Protein AF-A0A2G9TAX1-F1 (afdb_monomer_lite)

Secondary structure (DSSP, 8-state):
---B--TTSTTSS-TTEEEEEETTTTEEEEEE---TTTS-TTEEEPBPTTTSSBPB--TT-TTSS-TT-EEEEETTTTEEEEEEESS--SSGGGPPPPEETTTTEE----TTSS-PPPTT---

pLDDT: mean 72.89, std 10.46, range [46.44, 91.06]

Foldseek 3Di:
DFQFDDPVDPPSEPPQWDFDQDPVVRTTTTDGADCLLQHDPQKGFDQDPVPRHGQFADPPDPPSEDPQWDWDAGPVVRTTGTIHGNVSQSDPPSDDFDQDPVPSHGDDDDPPDPRDDPPPDDD

InterPro domains:
  IPR006150 Cysteine-rich repeat [SM00289] (1-32)
  IPR006150 Cysteine-rich repeat [SM00289] (37-84)
  IPR006150 Cysteine-rich repeat [SM00289] (89-123)
  IPR028150 Lustrin, cysteine-rich repeated [PF14625] (3-32)
  IPR028150 Lustrin, cysteine-rich repeated [PF14625] (38-84)
  IPR028150 Lustrin, cysteine-rich repeated [PF14625] (90-123)
  IPR053014 Cuticle-associated divergent protein [PTHR46339] (2-123)

Sequence (123 aa):
MPIHCNEALSNSCPNGYTCTFNALINSHVCCGASDQGVCPEQEKAFISTADMSPRECIVNVDASCPANYLCRFNMQRNKYYCCTSITGTVCPDDAEFYVDDQSQLPRACTMGTFVSCPQGYSC

Radius of gyration: 16.7 Å; chains: 1; bounding box: 37×37×49 Å

Structure (mmCIF, N/CA/C/O backbone):
data_AF-A0A2G9TAX1-F1
#
_entry.id   AF-A0A2G9TAX1-F1
#
loop_
_atom_site.group_PDB
_atom_site.id
_atom_site.type_symbol
_atom_site.label_atom_id
_atom_site.label_alt_id
_atom_site.label_comp_id
_atom_site.label_asym_id
_atom_site.label_entity_id
_atom_site.label_seq_id
_atom_site.pdbx_PDB_ins_code
_atom_site.Cartn_x
_atom_site.Cartn_y
_atom_site.Cartn_z
_atom_site.occupancy
_atom_site.B_iso_or_equiv
_atom_site.auth_seq_id
_atom_site.auth_comp_id
_atom_site.auth_asym_id
_atom_site.auth_atom_id
_atom_site.pdbx_PDB_model_num
ATOM 1 N N . MET A 1 1 ? 1.485 6.614 -20.812 1.00 46.44 1 MET A N 1
ATOM 2 C CA . MET A 1 1 ? 2.560 5.791 -21.416 1.00 46.44 1 MET A CA 1
ATOM 3 C C . MET A 1 1 ? 3.242 5.025 -20.289 1.00 46.44 1 MET A C 1
ATOM 5 O O . MET A 1 1 ? 3.490 5.661 -19.270 1.00 46.44 1 MET A O 1
ATOM 9 N N . PRO A 1 2 ? 3.477 3.705 -20.401 1.00 53.78 2 PRO A N 1
ATOM 10 C CA . PRO A 1 2 ? 4.170 2.936 -19.367 1.00 53.78 2 PRO A CA 1
ATOM 11 C C . PRO A 1 2 ? 5.628 3.392 -19.251 1.00 53.78 2 PRO A C 1
ATOM 13 O O . PRO A 1 2 ? 6.273 3.656 -20.265 1.00 53.78 2 PRO A O 1
ATOM 16 N N . ILE A 1 3 ? 6.144 3.489 -18.027 1.00 62.84 3 ILE A N 1
ATOM 17 C CA . ILE A 1 3 ? 7.556 3.799 -17.790 1.00 62.84 3 ILE A CA 1
ATOM 18 C C . ILE A 1 3 ? 8.337 2.491 -17.929 1.00 62.84 3 ILE A C 1
ATOM 20 O O . ILE A 1 3 ? 8.172 1.574 -17.120 1.00 62.84 3 ILE A O 1
ATOM 24 N N . HIS A 1 4 ? 9.153 2.401 -18.978 1.00 67.31 4 HIS A N 1
ATOM 25 C CA . HIS A 1 4 ? 10.069 1.284 -19.182 1.00 67.31 4 HIS A CA 1
ATOM 26 C C . HIS A 1 4 ? 11.267 1.427 -18.242 1.00 67.31 4 HIS A C 1
ATOM 28 O O . HIS A 1 4 ? 11.851 2.506 -18.136 1.00 67.31 4 HIS A O 1
ATOM 34 N N . CYS A 1 5 ? 11.633 0.342 -17.569 1.00 72.12 5 CYS A N 1
ATOM 35 C CA . CYS A 1 5 ? 12.806 0.284 -16.701 1.00 72.12 5 CYS A CA 1
ATOM 36 C C . CYS A 1 5 ? 13.857 -0.673 -17.268 1.00 72.12 5 CYS A C 1
ATOM 38 O O . CYS A 1 5 ? 13.575 -1.440 -18.184 1.00 72.12 5 CYS A O 1
ATOM 40 N N . ASN A 1 6 ? 15.088 -0.605 -16.764 1.00 69.75 6 ASN A N 1
ATOM 41 C CA . ASN A 1 6 ? 16.165 -1.510 -17.151 1.00 69.75 6 ASN A CA 1
ATOM 42 C C . ASN A 1 6 ? 16.910 -1.957 -15.887 1.00 69.75 6 ASN A C 1
ATOM 44 O O . ASN A 1 6 ? 17.381 -1.111 -15.131 1.00 69.75 6 ASN A O 1
ATOM 48 N N . GLU A 1 7 ? 17.018 -3.268 -15.662 1.00 59.53 7 GLU A N 1
ATOM 49 C CA . GLU A 1 7 ? 17.681 -3.854 -14.485 1.00 59.53 7 GLU A CA 1
ATOM 50 C C . GLU A 1 7 ? 19.169 -3.473 -14.365 1.00 59.53 7 GLU A C 1
ATOM 52 O O . GLU A 1 7 ? 19.727 -3.532 -13.274 1.00 59.53 7 GLU A O 1
ATOM 57 N N . ALA A 1 8 ? 19.809 -3.020 -15.451 1.00 58.53 8 ALA A N 1
ATOM 58 C CA . ALA A 1 8 ? 21.204 -2.572 -15.439 1.00 58.53 8 ALA A CA 1
ATOM 59 C C . ALA A 1 8 ? 21.422 -1.169 -14.830 1.00 58.53 8 ALA A C 1
ATOM 61 O O . ALA A 1 8 ? 22.559 -0.805 -14.530 1.00 58.53 8 ALA A O 1
ATOM 62 N N . LEU A 1 9 ? 20.366 -0.366 -14.651 1.00 55.56 9 LEU A N 1
ATOM 63 C CA . LEU A 1 9 ? 20.431 0.925 -13.964 1.00 55.56 9 LEU A CA 1
ATOM 64 C C . LEU A 1 9 ? 19.511 0.875 -12.744 1.00 55.56 9 LEU A C 1
ATOM 66 O O . LEU A 1 9 ? 18.298 1.029 -12.870 1.00 55.56 9 LEU A O 1
ATOM 7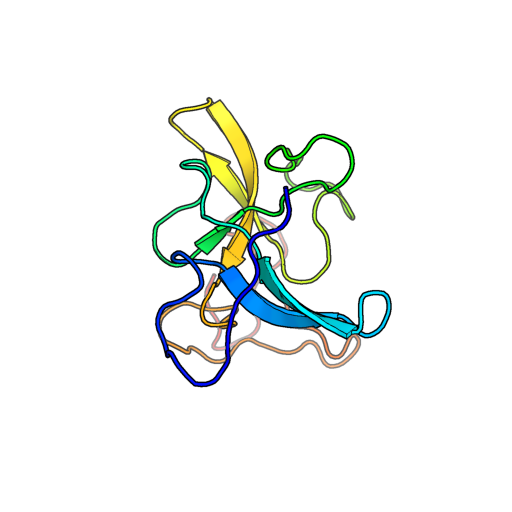0 N N . SER A 1 10 ? 20.091 0.738 -11.552 1.00 50.94 10 SER A N 1
ATOM 71 C CA . SER A 1 10 ? 19.412 0.680 -10.246 1.00 50.94 10 SER A CA 1
ATOM 72 C C . SER A 1 10 ? 18.571 1.921 -9.856 1.00 50.94 10 SER A C 1
ATOM 74 O O . SER A 1 10 ? 18.349 2.142 -8.675 1.00 50.94 10 SER A O 1
ATOM 76 N N . ASN A 1 11 ? 18.115 2.749 -10.806 1.00 54.28 11 ASN A N 1
ATOM 77 C CA . ASN A 1 11 ? 17.393 4.011 -10.592 1.00 54.28 11 ASN A CA 1
ATOM 78 C C . ASN A 1 11 ? 16.346 4.345 -11.684 1.00 54.28 11 ASN A C 1
ATOM 80 O O . ASN A 1 11 ? 15.959 5.502 -11.830 1.00 54.28 11 ASN A O 1
ATOM 84 N N . SER A 1 12 ? 15.884 3.387 -12.498 1.00 67.31 12 SER A N 1
ATOM 85 C CA . SER A 1 12 ? 14.903 3.703 -13.559 1.00 67.31 12 SER A CA 1
ATOM 86 C C . SER A 1 12 ? 13.459 3.896 -13.073 1.00 67.31 12 SER A C 1
ATOM 88 O O . SER A 1 12 ? 12.651 4.435 -13.826 1.00 67.31 12 SER A O 1
ATOM 90 N N . CYS A 1 13 ? 13.115 3.467 -11.854 1.00 66.44 13 CYS A N 1
ATOM 91 C CA . CYS A 1 13 ? 11.764 3.613 -11.310 1.00 66.44 13 CYS A CA 1
ATOM 92 C C . CYS A 1 13 ? 11.738 4.624 -10.153 1.00 66.44 13 CYS A C 1
ATOM 94 O O . CYS A 1 13 ? 12.620 4.581 -9.296 1.00 66.44 13 CYS A O 1
ATOM 96 N N . PRO A 1 14 ? 10.747 5.533 -10.112 1.00 69.62 14 PRO A N 1
ATOM 97 C CA . PRO A 1 14 ? 10.588 6.472 -9.005 1.00 69.62 14 PRO A CA 1
ATOM 98 C C . PRO A 1 14 ? 10.290 5.749 -7.683 1.00 69.62 14 PRO A C 1
ATOM 100 O O . PRO A 1 14 ? 9.845 4.600 -7.675 1.00 69.62 14 PRO A O 1
ATOM 103 N N . ASN A 1 15 ? 10.505 6.434 -6.555 1.00 64.94 15 ASN A N 1
ATOM 104 C CA . ASN A 1 15 ? 10.247 5.879 -5.222 1.00 64.94 15 ASN A CA 1
ATOM 105 C C . ASN A 1 15 ? 8.822 5.299 -5.115 1.00 64.94 15 ASN A C 1
ATOM 107 O O . ASN A 1 15 ? 7.847 5.947 -5.498 1.00 64.94 15 ASN A O 1
ATOM 111 N N . GLY A 1 16 ? 8.717 4.062 -4.617 1.00 64.56 16 GLY A N 1
ATOM 112 C CA . GLY A 1 16 ? 7.458 3.302 -4.542 1.00 64.56 16 GLY A CA 1
ATOM 113 C C . GLY A 1 16 ? 7.140 2.436 -5.773 1.00 64.56 16 GLY A C 1
ATOM 114 O O . GLY A 1 16 ? 6.177 1.666 -5.749 1.00 64.56 16 GLY A O 1
ATOM 115 N N . TYR A 1 17 ? 7.955 2.499 -6.832 1.00 71.06 17 TYR A N 1
ATOM 116 C CA . TYR A 1 17 ? 7.814 1.664 -8.025 1.00 71.06 17 TYR A CA 1
ATOM 117 C C . TYR A 1 17 ? 8.942 0.636 -8.126 1.00 71.06 17 TYR A C 1
ATOM 119 O O . TYR A 1 17 ? 10.123 0.969 -8.065 1.00 71.06 17 TYR A O 1
ATOM 127 N N . THR A 1 18 ? 8.570 -0.623 -8.337 1.00 70.31 18 THR A N 1
ATOM 128 C CA . THR A 1 18 ? 9.495 -1.740 -8.532 1.00 70.31 18 THR A CA 1
ATOM 129 C C . THR A 1 18 ? 9.566 -2.082 -10.013 1.00 70.31 18 THR A C 1
ATOM 131 O O . THR A 1 18 ? 8.548 -2.190 -10.694 1.00 70.31 18 THR A O 1
ATOM 134 N N . CYS A 1 19 ? 10.774 -2.260 -10.539 1.00 73.50 19 CYS A N 1
ATOM 135 C CA . CYS A 1 19 ? 10.941 -2.725 -11.909 1.00 73.50 19 CYS A CA 1
ATOM 136 C C . CYS A 1 19 ? 10.535 -4.202 -11.995 1.00 73.50 19 CYS A C 1
ATOM 138 O O . CYS A 1 19 ? 11.082 -5.036 -11.279 1.00 73.50 19 CYS A O 1
ATOM 140 N N . THR A 1 20 ? 9.564 -4.525 -12.847 1.00 74.06 20 THR A N 1
ATOM 141 C CA . THR A 1 20 ? 9.084 -5.899 -13.050 1.00 74.06 20 THR A CA 1
ATOM 142 C C . THR A 1 20 ? 9.055 -6.233 -14.533 1.00 74.06 20 THR A C 1
ATOM 144 O O . THR A 1 20 ? 8.757 -5.377 -15.366 1.00 74.06 20 THR A O 1
ATOM 147 N N . PHE A 1 21 ? 9.363 -7.479 -14.882 1.00 78.12 21 PHE A N 1
ATOM 148 C CA . PHE A 1 21 ? 9.306 -7.932 -16.266 1.00 78.12 21 PHE A CA 1
ATOM 149 C C . PHE A 1 21 ? 7.866 -8.250 -16.680 1.00 78.12 21 PHE A C 1
ATOM 151 O O . PHE A 1 21 ? 7.206 -9.098 -16.077 1.00 78.12 21 PHE A O 1
ATOM 158 N N . ASN A 1 22 ? 7.378 -7.590 -17.730 1.00 75.19 22 ASN A N 1
ATOM 159 C CA . ASN A 1 22 ? 6.073 -7.869 -18.311 1.00 75.19 22 ASN A CA 1
ATOM 160 C C . ASN A 1 22 ? 6.224 -8.765 -19.548 1.00 75.19 22 ASN A C 1
ATOM 162 O O . ASN A 1 22 ? 6.638 -8.317 -20.620 1.00 75.19 22 ASN A O 1
ATOM 166 N N . ALA A 1 23 ? 5.820 -10.029 -19.395 1.00 79.75 23 ALA A N 1
ATOM 167 C CA . ALA A 1 23 ? 5.893 -11.041 -20.445 1.00 79.75 23 ALA A CA 1
ATOM 168 C C . ALA A 1 23 ? 4.983 -10.757 -21.656 1.00 79.75 23 ALA A C 1
ATOM 170 O O . ALA A 1 23 ? 5.286 -11.227 -22.749 1.00 79.75 23 ALA A O 1
ATOM 171 N N . LEU A 1 24 ? 3.900 -9.978 -21.509 1.00 77.69 24 LEU A N 1
ATOM 172 C CA . LEU A 1 24 ? 2.988 -9.676 -22.626 1.00 77.69 24 LEU A CA 1
ATOM 173 C C . LEU A 1 24 ? 3.627 -8.749 -23.662 1.00 77.69 24 LEU A C 1
ATOM 175 O O . LEU A 1 24 ? 3.363 -8.873 -24.853 1.00 77.69 24 LEU A O 1
ATOM 179 N N . ILE A 1 25 ? 4.439 -7.803 -23.200 1.00 78.19 25 ILE A N 1
ATOM 180 C CA . ILE A 1 25 ? 5.093 -6.797 -24.049 1.00 78.19 25 ILE A CA 1
ATOM 181 C C . ILE A 1 25 ? 6.599 -7.044 -24.177 1.00 78.19 25 ILE A C 1
ATOM 183 O O . ILE A 1 25 ? 7.305 -6.224 -24.759 1.00 78.19 25 ILE A O 1
ATOM 187 N N . ASN A 1 26 ? 7.080 -8.159 -23.615 1.00 81.25 26 ASN A N 1
ATOM 188 C CA . ASN A 1 26 ? 8.482 -8.561 -23.580 1.00 81.25 26 ASN A CA 1
ATOM 189 C C . ASN A 1 26 ? 9.418 -7.422 -23.123 1.00 81.25 26 ASN A C 1
ATOM 191 O O . ASN A 1 26 ? 10.448 -7.154 -23.742 1.00 81.25 26 ASN A O 1
ATOM 195 N N . SER A 1 27 ? 9.019 -6.690 -22.078 1.00 80.62 27 SER A N 1
ATOM 196 C CA . SER A 1 27 ? 9.727 -5.496 -21.609 1.00 80.62 27 SER A CA 1
ATOM 197 C C . SER A 1 27 ? 9.600 -5.318 -20.099 1.00 80.62 27 SER A C 1
ATOM 199 O O . SE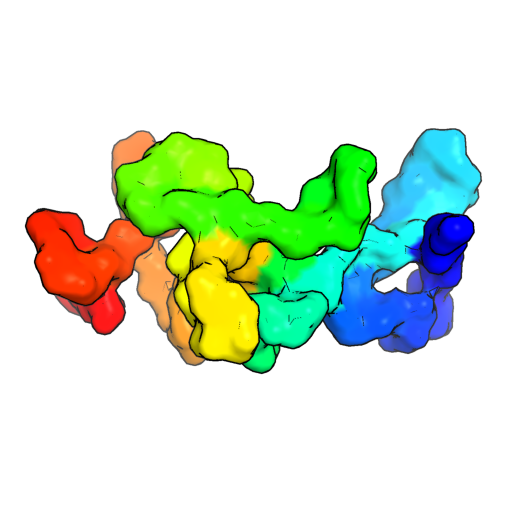R A 1 27 ? 8.596 -5.704 -19.499 1.00 80.62 27 SER A O 1
ATOM 201 N N . HIS A 1 28 ? 10.609 -4.707 -19.482 1.00 78.38 28 HIS A N 1
ATOM 202 C CA . HIS A 1 28 ? 10.583 -4.340 -18.071 1.00 78.38 28 HIS A CA 1
ATOM 203 C C . HIS A 1 28 ? 9.814 -3.028 -17.882 1.00 78.38 28 HIS A C 1
ATOM 205 O O . HIS A 1 28 ? 10.068 -2.030 -18.562 1.00 78.38 28 HIS A O 1
ATOM 211 N N . VAL A 1 29 ? 8.875 -3.025 -16.942 1.00 77.25 29 VAL A N 1
ATOM 212 C CA . VAL A 1 29 ? 8.022 -1.881 -16.614 1.00 77.25 29 VAL A CA 1
ATOM 213 C C . VAL A 1 29 ? 8.045 -1.599 -15.120 1.00 77.25 29 VAL A C 1
ATOM 215 O O . VAL A 1 29 ? 8.122 -2.513 -14.295 1.00 77.25 29 VAL A O 1
ATOM 218 N N . CYS A 1 30 ? 7.957 -0.321 -14.766 1.00 74.00 30 CYS A N 1
ATOM 219 C CA . CYS A 1 30 ? 7.799 0.092 -13.379 1.00 74.00 30 CYS A CA 1
ATOM 220 C C . CYS A 1 30 ? 6.388 -0.259 -12.889 1.00 74.00 30 CYS A C 1
ATOM 222 O O . CYS A 1 30 ? 5.412 0.385 -13.272 1.00 74.00 30 CYS A O 1
ATOM 224 N N . CYS A 1 31 ? 6.293 -1.267 -12.027 1.00 67.94 31 CYS A N 1
ATOM 225 C CA . CYS A 1 31 ? 5.076 -1.675 -11.343 1.00 67.94 31 CYS A CA 1
ATOM 226 C C . CYS A 1 31 ? 5.156 -1.276 -9.877 1.00 67.94 31 CYS A C 1
ATOM 228 O O . CYS A 1 31 ? 6.057 -1.659 -9.136 1.00 67.94 31 CYS A O 1
ATOM 230 N N . GLY A 1 32 ? 4.177 -0.511 -9.441 1.00 70.19 32 GLY A N 1
ATOM 231 C CA . GLY A 1 32 ? 4.076 -0.069 -8.070 1.00 70.19 32 GLY A CA 1
ATOM 232 C C . GLY A 1 32 ? 3.228 1.176 -8.005 1.00 70.19 32 GLY A C 1
ATOM 233 O O . GLY A 1 32 ? 2.524 1.525 -8.953 1.00 70.19 32 GLY A O 1
ATOM 234 N N . ALA A 1 33 ? 3.288 1.817 -6.859 1.00 70.69 33 ALA A N 1
ATOM 235 C CA . ALA A 1 33 ? 2.531 3.008 -6.583 1.00 70.69 33 ALA A CA 1
ATOM 236 C C . ALA A 1 33 ? 3.333 3.854 -5.612 1.00 70.69 33 ALA A C 1
ATOM 238 O O . ALA A 1 33 ? 3.986 3.327 -4.712 1.00 70.69 33 ALA A O 1
ATOM 239 N N . SER A 1 34 ? 3.273 5.167 -5.788 1.00 74.19 34 SER A N 1
ATOM 240 C CA . SER A 1 34 ? 3.757 6.073 -4.759 1.00 74.19 34 SER A CA 1
ATOM 241 C C . SER A 1 34 ? 2.716 6.218 -3.648 1.00 74.19 34 SER A C 1
ATOM 243 O O . SER A 1 34 ? 1.591 5.719 -3.724 1.00 74.19 34 SER A O 1
ATOM 245 N N . ASP A 1 35 ? 3.095 6.936 -2.607 1.00 74.62 35 ASP A N 1
ATOM 246 C CA . ASP A 1 35 ? 2.218 7.437 -1.555 1.00 74.62 35 ASP A CA 1
ATOM 247 C C . ASP A 1 35 ? 1.089 8.341 -2.092 1.00 74.62 35 ASP A C 1
ATOM 249 O O . ASP A 1 35 ? 0.075 8.501 -1.421 1.00 74.62 35 ASP A O 1
ATOM 253 N N . GLN A 1 36 ? 1.251 8.933 -3.289 1.00 78.06 36 GLN A N 1
ATOM 254 C CA . GLN A 1 36 ? 0.339 9.914 -3.911 1.00 78.06 36 GLN A CA 1
ATOM 255 C C . GLN A 1 36 ? -0.037 11.095 -2.987 1.00 78.06 36 GLN A C 1
ATOM 257 O O . GLN A 1 36 ? -1.071 11.742 -3.191 1.00 78.06 36 GLN A O 1
ATOM 262 N N . GLY A 1 37 ? 0.765 11.367 -1.951 1.00 81.19 37 GLY A N 1
ATOM 263 C CA . GLY A 1 37 ? 0.427 12.286 -0.863 1.00 81.19 37 GLY A CA 1
ATOM 264 C C . GLY A 1 37 ? -0.781 11.852 -0.026 1.00 81.19 37 GLY A C 1
ATOM 265 O O . GLY A 1 37 ? -1.307 12.647 0.754 1.00 81.19 37 GLY A O 1
ATOM 266 N N . VAL A 1 38 ? -1.273 10.621 -0.207 1.00 86.62 38 VAL A N 1
ATOM 267 C CA . VAL A 1 38 ? -2.393 10.072 0.563 1.00 86.62 38 VAL A CA 1
ATOM 268 C C . VAL A 1 38 ? -1.941 9.153 1.698 1.00 86.62 38 VAL A C 1
ATOM 270 O O . VAL A 1 38 ? -2.630 9.081 2.716 1.00 86.62 38 VAL A O 1
ATOM 273 N N . CYS A 1 39 ? -0.786 8.504 1.550 1.00 84.31 39 CYS A N 1
ATOM 274 C CA . CYS A 1 39 ? -0.187 7.626 2.554 1.00 84.31 39 CYS A CA 1
ATOM 275 C C . CYS A 1 39 ? 0.998 8.306 3.264 1.00 84.31 39 CYS A C 1
ATOM 277 O O . CYS A 1 39 ? 1.609 9.209 2.693 1.00 84.31 39 CYS A O 1
ATOM 279 N N . PRO A 1 40 ? 1.310 7.918 4.514 1.00 79.88 40 PRO A N 1
ATOM 280 C CA . PRO A 1 40 ? 2.485 8.413 5.231 1.00 79.88 40 PRO A CA 1
ATOM 281 C C . PRO A 1 40 ? 3.803 7.975 4.565 1.00 79.88 40 PRO A C 1
ATOM 283 O O . PRO A 1 40 ? 3.820 7.108 3.689 1.00 79.88 40 PRO A O 1
ATOM 286 N N . GLU A 1 41 ? 4.920 8.582 4.984 1.00 74.69 41 GLU A N 1
ATOM 287 C CA . GLU A 1 41 ? 6.252 8.196 4.503 1.00 74.69 41 GLU A CA 1
ATOM 288 C C . GLU A 1 41 ? 6.507 6.697 4.728 1.00 74.69 41 GLU A C 1
ATOM 290 O O . GLU A 1 41 ? 6.049 6.123 5.712 1.00 74.69 41 GLU A O 1
ATOM 295 N N . GLN A 1 42 ? 7.238 6.069 3.800 1.00 72.75 42 GLN A N 1
ATOM 296 C CA . GLN A 1 42 ? 7.497 4.617 3.753 1.00 72.75 42 GLN A CA 1
ATOM 297 C C . GLN A 1 42 ? 6.278 3.733 3.440 1.00 72.75 42 GLN A C 1
ATOM 299 O O . GLN A 1 42 ? 6.388 2.504 3.445 1.00 72.75 42 GLN A O 1
ATOM 304 N N . GLU A 1 43 ? 5.148 4.326 3.060 1.00 80.75 43 GLU A N 1
ATOM 305 C CA . GLU A 1 43 ? 3.982 3.596 2.577 1.00 80.75 43 GLU A CA 1
ATOM 306 C C . GLU A 1 43 ? 3.616 3.957 1.141 1.00 80.75 43 GLU A C 1
ATOM 308 O O . GLU A 1 43 ? 3.882 5.049 0.643 1.00 80.75 43 GLU A O 1
ATOM 313 N N . LYS A 1 44 ? 2.975 3.011 0.460 1.00 83.19 44 LYS A N 1
ATOM 314 C CA . LYS A 1 44 ? 2.447 3.188 -0.891 1.00 83.19 44 LYS A CA 1
ATOM 315 C C . LYS A 1 44 ? 0.933 3.086 -0.893 1.00 83.19 44 LYS A C 1
ATOM 317 O O . LYS A 1 44 ? 0.359 2.213 -0.238 1.00 83.19 44 LYS A O 1
ATOM 322 N N . ALA A 1 45 ? 0.296 3.947 -1.678 1.00 87.06 45 ALA A N 1
ATOM 323 C CA . ALA A 1 45 ? -1.138 3.892 -1.898 1.00 87.06 45 ALA A CA 1
ATOM 324 C C . ALA A 1 45 ? -1.484 2.749 -2.853 1.00 87.06 45 ALA A C 1
ATOM 326 O O . ALA A 1 45 ? -0.751 2.461 -3.796 1.00 87.06 45 ALA A O 1
ATOM 327 N N . PHE A 1 46 ? -2.618 2.091 -2.651 1.00 85.69 46 PHE A N 1
ATOM 328 C CA . PHE A 1 46 ? -3.165 1.228 -3.687 1.00 85.69 46 PHE A CA 1
ATOM 329 C C . PHE A 1 46 ? -3.726 2.110 -4.799 1.00 85.69 46 PHE A C 1
ATOM 331 O O . PHE A 1 46 ? -4.651 2.885 -4.561 1.00 85.69 46 PHE A O 1
ATOM 338 N N . ILE A 1 47 ? -3.189 1.976 -6.008 1.00 84.06 47 ILE A N 1
ATOM 339 C CA . ILE A 1 47 ? -3.676 2.706 -7.178 1.00 84.06 47 ILE A CA 1
ATOM 340 C C . ILE A 1 47 ? -4.587 1.788 -7.968 1.00 84.06 47 ILE A C 1
ATOM 342 O O . ILE A 1 47 ? -4.185 0.708 -8.402 1.00 84.06 47 ILE A O 1
ATOM 346 N N . SER A 1 48 ? -5.829 2.221 -8.140 1.00 78.50 48 SER A N 1
ATOM 347 C CA . SER A 1 48 ? -6.790 1.512 -8.965 1.00 78.50 48 SER A CA 1
ATOM 348 C C . SER A 1 48 ? -6.372 1.611 -10.433 1.00 78.50 48 SER A C 1
ATOM 350 O O . SER A 1 48 ? -6.080 2.683 -10.961 1.00 78.50 48 SER A O 1
ATOM 352 N N . THR A 1 49 ? -6.328 0.469 -11.114 1.00 71.25 49 THR A N 1
ATOM 353 C CA . THR A 1 49 ? -5.958 0.389 -12.535 1.00 71.25 49 THR A CA 1
ATOM 354 C C . THR A 1 49 ? -7.060 0.898 -13.463 1.00 71.25 49 THR A C 1
ATOM 356 O O . THR A 1 49 ? -6.793 1.128 -14.640 1.00 71.25 49 THR A O 1
ATOM 359 N N . ALA A 1 50 ? -8.282 1.084 -12.950 1.00 74.50 50 ALA A N 1
ATOM 360 C CA . ALA A 1 50 ? -9.423 1.563 -13.726 1.00 74.50 50 ALA A CA 1
ATOM 361 C C . ALA A 1 50 ? -9.357 3.074 -14.000 1.00 74.50 50 ALA A C 1
ATOM 363 O O . ALA A 1 50 ? -9.739 3.528 -15.075 1.00 74.50 50 ALA A O 1
ATOM 364 N N . ASP A 1 51 ? -8.868 3.844 -13.033 1.00 78.50 51 ASP A N 1
ATOM 365 C CA . ASP A 1 51 ? -8.920 5.309 -13.009 1.00 78.50 51 ASP A CA 1
ATOM 366 C C . ASP A 1 51 ? -7.574 5.957 -12.647 1.00 78.50 51 ASP A C 1
ATOM 368 O O . ASP A 1 51 ? -7.468 7.181 -12.627 1.00 78.50 51 ASP A O 1
ATOM 372 N N . MET A 1 52 ? -6.538 5.149 -12.384 1.00 75.56 52 MET A N 1
ATOM 373 C CA . MET A 1 52 ? -5.207 5.592 -11.950 1.00 75.56 52 MET A CA 1
ATOM 374 C C . MET A 1 52 ? -5.247 6.461 -10.685 1.00 75.56 52 MET A C 1
ATOM 376 O O . MET A 1 52 ? -4.370 7.300 -10.479 1.00 75.56 52 MET A O 1
ATOM 380 N N . SER A 1 53 ? -6.253 6.263 -9.828 1.00 83.12 53 SER A N 1
ATOM 381 C CA . SER A 1 53 ? -6.437 7.043 -8.607 1.00 83.12 53 SER A CA 1
ATOM 382 C C . SER A 1 53 ? -6.137 6.216 -7.345 1.00 83.12 53 SER A C 1
ATOM 384 O O . SER A 1 53 ? -6.232 4.981 -7.372 1.00 83.12 53 SER A O 1
ATOM 386 N N . PRO A 1 54 ? -5.745 6.859 -6.225 1.00 86.50 54 PRO A N 1
ATOM 387 C CA . PRO A 1 54 ? -5.627 6.179 -4.941 1.00 86.50 54 PRO A CA 1
ATOM 388 C C . PRO A 1 54 ? -6.981 5.635 -4.501 1.00 86.50 54 PRO A C 1
ATOM 390 O O . PRO A 1 54 ? -7.955 6.383 -4.400 1.00 86.50 54 PRO A O 1
ATOM 393 N N . ARG A 1 55 ? -7.040 4.339 -4.196 1.00 88.88 55 ARG A N 1
ATOM 394 C CA . ARG A 1 55 ? -8.285 3.694 -3.793 1.00 88.88 55 ARG A CA 1
ATOM 395 C C . ARG A 1 55 ? -8.714 4.172 -2.417 1.00 88.88 55 ARG A C 1
ATOM 397 O O . ARG A 1 55 ? -8.037 3.929 -1.416 1.00 88.88 55 ARG A O 1
ATOM 404 N N . GLU A 1 56 ? -9.871 4.816 -2.404 1.00 90.56 56 GLU A N 1
ATOM 405 C CA . GLU A 1 56 ? -10.585 5.181 -1.192 1.00 90.56 56 GLU A CA 1
ATOM 406 C C . GLU A 1 56 ? -11.146 3.925 -0.518 1.00 90.56 56 GLU A C 1
ATOM 408 O O . GLU A 1 56 ? -11.599 2.988 -1.182 1.00 90.56 56 GLU A O 1
ATOM 413 N N . CYS A 1 57 ? -11.105 3.902 0.807 1.00 89.06 57 CYS A N 1
ATOM 414 C CA . CYS A 1 57 ? -11.610 2.801 1.615 1.00 89.06 57 CYS A CA 1
ATOM 415 C C . CYS A 1 57 ? -12.566 3.302 2.686 1.00 89.06 57 CYS A C 1
ATOM 417 O O . CYS A 1 57 ? -12.608 4.487 3.011 1.00 89.06 57 CYS A O 1
ATOM 419 N N . ILE A 1 58 ? -13.342 2.380 3.244 1.00 86.19 58 ILE A N 1
ATOM 420 C CA . ILE A 1 58 ? -14.179 2.639 4.407 1.00 86.19 58 ILE A CA 1
ATOM 421 C C . ILE A 1 58 ? -13.614 1.807 5.553 1.00 86.19 58 ILE A C 1
ATOM 423 O O . ILE A 1 58 ? -13.365 0.609 5.406 1.00 86.19 58 ILE A O 1
ATOM 427 N N . VAL A 1 59 ? -13.389 2.455 6.693 1.00 78.12 59 VAL A N 1
ATOM 428 C CA . VAL A 1 59 ? -12.956 1.771 7.914 1.00 78.12 59 VAL A CA 1
ATOM 429 C C . VAL A 1 59 ? -13.978 0.713 8.328 1.00 78.12 59 VAL A C 1
ATOM 431 O O . VAL A 1 59 ? -15.182 0.955 8.278 1.00 78.12 59 VAL A O 1
ATOM 434 N N . ASN A 1 60 ? -13.488 -0.450 8.763 1.00 68.19 60 ASN A N 1
ATOM 435 C CA . ASN A 1 60 ? -14.297 -1.580 9.239 1.00 68.19 60 ASN A CA 1
ATOM 436 C C . ASN A 1 60 ? -15.200 -2.239 8.181 1.00 68.19 60 ASN A C 1
ATOM 438 O O . ASN A 1 60 ? -16.180 -2.891 8.533 1.00 68.19 60 ASN A O 1
ATOM 442 N N . VAL A 1 61 ? -14.890 -2.076 6.894 1.00 78.12 61 VAL A N 1
ATOM 443 C CA . VAL A 1 61 ? -15.572 -2.799 5.815 1.00 78.12 61 VAL A CA 1
ATOM 444 C C . VAL A 1 61 ? -14.618 -3.827 5.225 1.00 78.12 61 VAL A C 1
ATOM 446 O O . VAL A 1 61 ? -13.622 -3.470 4.587 1.00 78.12 61 VAL A O 1
ATOM 449 N N . ASP A 1 62 ? -14.952 -5.103 5.412 1.00 67.62 62 ASP A N 1
ATOM 450 C CA . ASP A 1 62 ? -14.227 -6.217 4.808 1.00 67.62 62 ASP A CA 1
ATOM 451 C C . ASP A 1 62 ? -14.176 -6.056 3.280 1.00 67.62 62 ASP A C 1
ATOM 453 O O . ASP A 1 62 ? -15.150 -5.654 2.642 1.00 67.62 62 ASP A O 1
ATOM 457 N N . ALA A 1 63 ? -13.007 -6.321 2.692 1.00 74.50 63 ALA A N 1
ATOM 458 C CA . ALA A 1 63 ? -12.701 -6.117 1.269 1.00 74.50 63 ALA A CA 1
ATOM 459 C C . ALA A 1 63 ? -12.690 -4.652 0.756 1.00 74.50 63 ALA A C 1
ATOM 461 O O . ALA A 1 63 ? -12.532 -4.424 -0.453 1.00 74.50 63 ALA A O 1
ATOM 462 N N . SER A 1 64 ? -12.759 -3.639 1.637 1.00 81.50 64 SER A N 1
ATOM 463 C CA . SER A 1 64 ? -12.491 -2.244 1.231 1.00 81.50 64 SER A CA 1
ATOM 464 C C . SER A 1 64 ? -11.075 -2.057 0.691 1.00 81.50 64 SER A C 1
ATOM 466 O O . SER A 1 64 ? -10.886 -1.324 -0.277 1.00 81.50 64 SER A O 1
ATOM 468 N N . CYS A 1 65 ? -10.095 -2.755 1.269 1.00 85.56 65 CYS A N 1
ATOM 469 C CA . CYS A 1 65 ? -8.723 -2.790 0.780 1.00 85.56 65 CYS A CA 1
ATOM 470 C C . CYS A 1 65 ? -8.329 -4.202 0.327 1.00 85.56 65 CYS A C 1
ATOM 472 O O . CYS A 1 65 ? -8.839 -5.185 0.868 1.00 85.56 65 CYS A O 1
ATOM 474 N N . PRO A 1 66 ? -7.458 -4.320 -0.691 1.00 82.38 66 PRO A N 1
ATOM 475 C CA . PRO A 1 66 ? -6.898 -5.606 -1.089 1.00 82.38 66 PRO A CA 1
ATOM 476 C C . PRO A 1 66 ? -5.9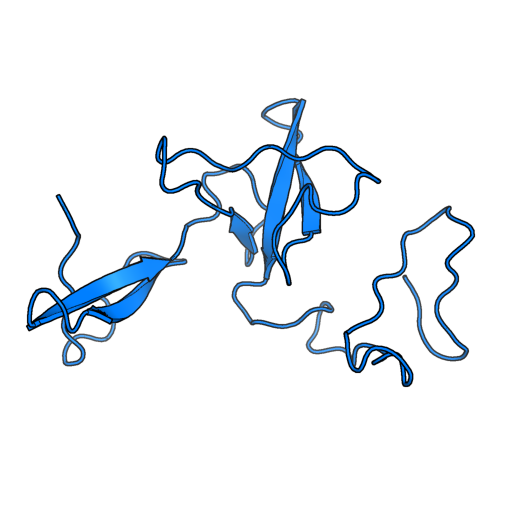75 -6.177 -0.001 1.00 82.38 66 PRO A C 1
ATOM 478 O O . PRO A 1 66 ? -5.565 -5.466 0.916 1.00 82.38 66 PRO A O 1
ATOM 481 N N . ALA A 1 67 ? -5.640 -7.466 -0.110 1.00 72.56 67 ALA A N 1
ATOM 482 C CA . ALA A 1 67 ? -4.765 -8.141 0.848 1.00 72.56 67 ALA A CA 1
ATOM 483 C C . ALA A 1 67 ? -3.440 -7.377 1.042 1.00 72.56 67 ALA A C 1
ATOM 485 O O . ALA A 1 67 ? -2.851 -6.899 0.071 1.00 72.56 67 ALA A O 1
ATOM 486 N N . ASN A 1 68 ? -2.986 -7.282 2.295 1.00 73.44 68 ASN A N 1
ATOM 487 C CA . ASN A 1 68 ? -1.814 -6.518 2.750 1.00 73.44 68 ASN A CA 1
ATOM 488 C C . ASN A 1 68 ? -1.942 -4.984 2.700 1.00 73.44 68 ASN A C 1
ATOM 490 O O . ASN A 1 68 ? -0.970 -4.298 2.989 1.00 73.44 68 ASN A O 1
ATOM 494 N N . TYR A 1 69 ? -3.117 -4.426 2.393 1.00 81.62 69 TYR A N 1
ATOM 495 C CA . TYR A 1 69 ? -3.363 -2.986 2.497 1.00 81.62 69 TYR A CA 1
ATOM 496 C C . TYR A 1 69 ? -4.253 -2.657 3.695 1.00 81.62 69 TYR A C 1
ATOM 498 O O . TYR A 1 69 ? -5.295 -3.274 3.911 1.00 81.62 69 TYR A O 1
ATO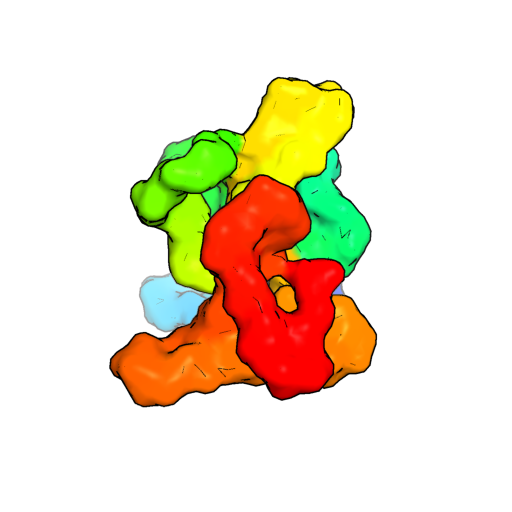M 506 N N . LEU A 1 70 ? -3.867 -1.625 4.435 1.00 83.25 70 LEU A N 1
ATOM 507 C CA . LEU A 1 70 ? -4.591 -1.085 5.575 1.00 83.25 70 LEU A CA 1
ATOM 508 C C . LEU A 1 70 ? -5.292 0.216 5.191 1.00 83.25 70 LEU A C 1
ATOM 510 O O . LEU A 1 70 ? -4.763 1.039 4.444 1.00 83.25 70 LEU A O 1
ATOM 514 N N . CYS A 1 71 ? -6.497 0.409 5.719 1.00 87.62 71 CYS A N 1
ATOM 515 C CA . CYS A 1 71 ? -7.268 1.620 5.482 1.00 87.62 71 CYS A CA 1
ATOM 516 C C . CYS A 1 71 ? -6.759 2.743 6.395 1.00 87.62 71 CYS A C 1
ATOM 518 O O . CYS A 1 71 ? -6.992 2.721 7.605 1.00 87.62 71 CYS A O 1
ATOM 520 N N . ARG A 1 72 ? -6.043 3.718 5.829 1.00 87.00 72 ARG A N 1
ATOM 521 C CA . ARG A 1 72 ? -5.451 4.838 6.564 1.00 87.00 72 ARG A CA 1
ATOM 522 C C . ARG A 1 72 ? -6.181 6.137 6.307 1.00 87.00 72 ARG A C 1
ATOM 524 O O . ARG A 1 72 ? -6.565 6.438 5.182 1.00 87.00 72 ARG A O 1
ATOM 531 N N . PHE A 1 73 ? -6.338 6.923 7.363 1.00 86.06 73 PHE A N 1
ATOM 532 C CA . PHE A 1 73 ? -6.913 8.252 7.259 1.00 86.06 73 PHE A CA 1
ATOM 533 C C . PHE A 1 73 ? -5.888 9.254 6.735 1.00 86.06 73 PHE A C 1
ATOM 535 O O . PHE A 1 73 ? -4.774 9.339 7.251 1.00 86.06 73 PHE A O 1
ATOM 542 N N . ASN A 1 74 ? -6.289 10.053 5.754 1.00 88.69 74 ASN A N 1
ATOM 543 C CA . ASN A 1 74 ? -5.507 11.167 5.257 1.00 88.69 74 ASN A CA 1
ATOM 544 C C . ASN A 1 74 ? -6.126 12.498 5.700 1.00 88.69 74 ASN A C 1
ATOM 546 O O . ASN A 1 74 ? -7.233 12.853 5.290 1.00 88.69 74 ASN A O 1
ATOM 550 N N . MET A 1 75 ? -5.363 13.265 6.482 1.00 83.75 75 MET A N 1
ATOM 551 C CA . MET A 1 75 ? -5.783 14.570 7.007 1.00 83.75 75 MET A CA 1
ATOM 552 C C . MET A 1 75 ? -5.920 15.642 5.915 1.00 83.75 75 MET A C 1
ATOM 554 O O . MET A 1 75 ? -6.773 16.516 6.026 1.00 83.75 75 MET A O 1
ATOM 558 N N . GLN A 1 76 ? -5.102 15.593 4.857 1.00 86.00 76 GLN A N 1
ATOM 559 C CA . GLN A 1 76 ? -5.101 16.615 3.800 1.00 86.00 76 GLN A CA 1
ATOM 560 C C . GLN A 1 76 ? -6.346 16.526 2.914 1.00 86.00 76 GLN A C 1
ATOM 562 O O . GLN A 1 76 ? -6.900 17.543 2.505 1.00 86.00 76 GLN A O 1
ATOM 567 N N . ARG A 1 77 ? -6.790 15.303 2.615 1.00 86.38 77 ARG A N 1
ATOM 568 C CA . ARG A 1 77 ? -7.971 15.030 1.786 1.00 86.38 77 ARG A CA 1
ATOM 569 C C . ARG A 1 77 ? -9.227 14.732 2.597 1.00 86.38 77 ARG A C 1
ATOM 571 O O . ARG A 1 77 ? -10.297 14.627 2.006 1.00 86.38 77 ARG A O 1
ATOM 578 N N . ASN A 1 78 ? -9.103 14.611 3.921 1.00 88.31 78 ASN A N 1
ATOM 579 C CA . ASN A 1 78 ? -10.183 14.259 4.844 1.00 88.31 78 ASN A CA 1
ATOM 580 C C . ASN A 1 78 ? -10.929 12.977 4.419 1.00 88.31 78 ASN A C 1
ATOM 582 O O . ASN A 1 78 ? -12.159 12.911 4.424 1.00 88.31 78 ASN A O 1
ATOM 586 N N . LYS A 1 79 ? -10.168 11.971 3.980 1.00 90.06 79 LYS A N 1
ATOM 587 C CA . LYS A 1 79 ? -10.665 10.706 3.422 1.00 90.06 79 LYS A CA 1
ATOM 588 C C . LYS A 1 79 ? -9.746 9.553 3.804 1.00 90.06 79 LYS A C 1
ATOM 590 O O . LYS A 1 79 ? -8.597 9.780 4.176 1.00 90.06 79 LYS A O 1
ATOM 595 N N . TYR A 1 80 ? -10.244 8.325 3.693 1.00 89.56 80 TYR A N 1
ATOM 596 C CA . TYR A 1 80 ? -9.459 7.125 3.963 1.00 89.56 80 TYR A CA 1
ATOM 597 C C . TYR A 1 80 ? -8.992 6.466 2.668 1.00 89.56 80 TYR A C 1
ATOM 599 O O . TYR A 1 80 ? -9.757 6.376 1.708 1.00 89.56 80 TYR A O 1
ATOM 607 N N . TYR A 1 81 ? -7.755 5.978 2.661 1.00 91.06 81 TYR A N 1
ATOM 608 C CA . TYR A 1 81 ? -7.110 5.354 1.512 1.00 91.06 81 TYR A CA 1
ATOM 609 C C . TYR A 1 81 ? -6.433 4.043 1.898 1.00 91.06 81 TYR A C 1
ATOM 611 O O . TYR A 1 81 ? -5.956 3.878 3.020 1.00 91.06 81 TYR A O 1
ATOM 619 N N . CYS A 1 82 ? -6.379 3.107 0.956 1.00 88.69 82 CYS A N 1
ATOM 620 C CA . CYS A 1 82 ? -5.655 1.856 1.145 1.00 88.69 82 CYS A CA 1
ATOM 621 C C . CYS A 1 82 ? -4.150 2.096 1.019 1.00 88.69 82 CYS A C 1
ATOM 623 O O . CYS A 1 82 ? -3.666 2.367 -0.080 1.00 88.69 82 CYS A O 1
ATOM 625 N N . CYS A 1 83 ? -3.414 1.940 2.113 1.00 87.50 83 CYS A N 1
ATOM 626 C CA . CYS A 1 83 ? -1.963 2.079 2.171 1.00 87.50 83 CYS A CA 1
ATOM 627 C C . CYS A 1 83 ? -1.313 0.755 2.585 1.00 87.50 83 CYS A C 1
ATOM 629 O O . CYS A 1 83 ? -1.883 -0.007 3.362 1.00 87.50 83 CYS A O 1
ATOM 631 N N . THR A 1 84 ? -0.125 0.463 2.071 1.00 83.75 84 THR A N 1
ATOM 632 C CA . THR A 1 84 ? 0.697 -0.670 2.523 1.00 83.75 84 THR A CA 1
ATOM 633 C C . THR A 1 84 ? 2.121 -0.202 2.744 1.00 83.75 84 THR A C 1
ATOM 635 O O . THR A 1 84 ? 2.603 0.686 2.040 1.00 83.75 84 THR A O 1
ATOM 638 N N . SER A 1 85 ? 2.815 -0.856 3.667 1.00 75.94 85 SER A N 1
ATOM 639 C CA . SER A 1 85 ? 4.241 -0.643 3.867 1.00 75.94 85 SER A CA 1
ATOM 640 C C . SER A 1 85 ? 5.034 -0.963 2.592 1.00 75.94 85 SER A C 1
ATOM 642 O O . SER A 1 85 ? 4.767 -1.961 1.909 1.00 75.94 85 SER A O 1
ATOM 644 N N . ILE A 1 86 ? 5.994 -0.103 2.244 1.00 67.88 86 ILE A N 1
ATOM 645 C CA . ILE A 1 86 ? 6.931 -0.320 1.130 1.00 67.88 86 ILE A CA 1
ATOM 646 C C . ILE A 1 86 ? 7.968 -1.384 1.509 1.00 67.88 86 ILE A C 1
ATOM 648 O O . ILE A 1 86 ? 8.405 -2.134 0.638 1.00 67.88 86 ILE A O 1
ATOM 652 N N . THR A 1 87 ? 8.309 -1.502 2.795 1.00 58.19 87 THR A N 1
ATOM 653 C CA . THR A 1 87 ? 9.264 -2.491 3.318 1.00 58.19 87 THR A CA 1
ATOM 654 C C . THR A 1 87 ? 8.659 -3.888 3.464 1.00 58.19 87 THR A C 1
ATOM 656 O O . THR A 1 87 ? 9.373 -4.828 3.791 1.00 58.19 87 THR A O 1
ATOM 659 N N . GLY A 1 88 ? 7.356 -4.063 3.207 1.00 54.94 88 GLY A N 1
ATOM 660 C CA . GLY A 1 88 ? 6.672 -5.348 3.404 1.00 54.94 88 GLY A CA 1
ATOM 661 C C . GLY A 1 88 ? 6.536 -5.747 4.877 1.00 54.94 88 GLY A C 1
ATOM 662 O O . GLY A 1 88 ? 6.062 -6.840 5.175 1.00 54.94 88 GLY A O 1
ATOM 663 N N . THR A 1 89 ? 6.917 -4.859 5.795 1.00 53.41 89 THR A N 1
ATOM 664 C CA . THR A 1 89 ? 6.789 -5.066 7.231 1.00 53.41 89 THR A CA 1
ATOM 665 C C . THR A 1 89 ? 5.380 -4.668 7.645 1.00 53.41 89 THR A C 1
ATOM 667 O O . THR A 1 89 ? 4.945 -3.529 7.468 1.00 53.41 89 THR A O 1
ATOM 670 N N . VAL A 1 90 ? 4.620 -5.645 8.135 1.00 60.66 90 VAL A N 1
ATOM 671 C CA . VAL A 1 90 ? 3.256 -5.432 8.644 1.00 60.66 90 VAL A CA 1
ATOM 672 C C . VAL A 1 90 ? 3.284 -4.589 9.924 1.00 60.66 90 VAL A C 1
ATOM 674 O O . VAL A 1 90 ? 2.343 -3.845 10.196 1.00 60.66 90 VAL A O 1
ATOM 677 N N . CYS A 1 91 ? 4.387 -4.659 10.669 1.00 55.72 91 CYS A N 1
ATOM 678 C CA . CYS A 1 91 ? 4.626 -3.893 11.880 1.00 55.72 91 CYS A CA 1
ATOM 679 C C . CYS A 1 91 ? 5.802 -2.911 11.692 1.00 55.72 91 CYS A C 1
ATOM 681 O O . CYS A 1 91 ? 6.700 -3.168 10.882 1.00 55.72 91 CYS A O 1
ATOM 683 N N . PRO A 1 92 ? 5.803 -1.776 12.414 1.00 58.59 92 PRO A N 1
ATOM 684 C CA . PRO A 1 92 ? 6.961 -0.884 12.485 1.00 58.59 92 PRO A CA 1
ATOM 685 C C . PRO A 1 92 ? 8.183 -1.603 13.088 1.00 58.59 92 PRO A C 1
ATOM 687 O O . PRO A 1 92 ? 8.027 -2.572 13.827 1.00 58.59 92 PRO A O 1
ATOM 690 N N . ASP A 1 93 ? 9.388 -1.129 12.758 1.00 57.25 93 ASP A N 1
ATOM 691 C CA . ASP A 1 93 ? 10.676 -1.615 13.294 1.00 57.25 93 ASP A CA 1
ATOM 692 C C . ASP A 1 93 ? 10.995 -3.103 13.048 1.00 57.25 93 ASP A C 1
ATOM 694 O O . ASP A 1 93 ? 11.668 -3.732 13.862 1.00 57.25 93 ASP A O 1
ATOM 698 N N . ASP A 1 94 ? 10.495 -3.684 11.948 1.00 58.62 94 ASP A N 1
ATOM 699 C CA . ASP A 1 94 ? 10.605 -5.129 11.673 1.00 58.62 94 ASP A CA 1
ATOM 700 C C . ASP A 1 94 ? 10.029 -6.002 12.807 1.00 58.62 94 ASP A C 1
ATOM 702 O O . ASP A 1 94 ? 10.385 -7.174 12.946 1.00 58.62 94 ASP A O 1
ATOM 706 N N . ALA A 1 95 ? 9.134 -5.447 13.636 1.00 61.09 95 ALA A N 1
ATOM 707 C CA . ALA A 1 95 ? 8.544 -6.195 14.731 1.00 61.09 95 ALA A CA 1
ATOM 708 C C . ALA A 1 95 ? 7.800 -7.423 14.192 1.00 61.09 95 ALA A C 1
ATOM 710 O O . ALA A 1 95 ? 7.114 -7.375 13.164 1.00 61.09 95 ALA A O 1
ATOM 711 N N . GLU A 1 96 ? 7.944 -8.543 14.895 1.00 62.47 96 GLU A N 1
ATOM 712 C CA . GLU A 1 96 ? 7.251 -9.765 14.520 1.00 62.47 96 GLU A CA 1
ATOM 713 C C . GLU A 1 96 ? 5.741 -9.531 14.617 1.00 62.47 96 GLU A C 1
ATOM 715 O O . GLU A 1 96 ? 5.226 -9.057 15.629 1.00 62.47 96 GLU A O 1
ATOM 720 N N . PHE A 1 97 ? 5.022 -9.851 13.544 1.00 66.12 97 PHE A N 1
ATOM 721 C CA . PHE A 1 97 ? 3.568 -9.859 13.547 1.00 66.12 97 PHE A CA 1
ATOM 722 C C . PHE A 1 97 ? 3.083 -11.221 14.027 1.00 66.12 97 PHE A C 1
ATOM 724 O O . PHE A 1 97 ? 3.625 -12.263 13.659 1.00 66.12 97 PHE A O 1
ATOM 731 N N . TYR A 1 98 ? 2.022 -11.225 14.827 1.00 70.31 98 TYR A N 1
ATOM 732 C CA . TYR A 1 98 ? 1.367 -12.474 15.178 1.00 70.31 98 TYR A CA 1
ATOM 733 C C . TYR A 1 98 ? 0.662 -13.039 13.939 1.00 70.31 98 TYR A C 1
ATOM 735 O O . TYR A 1 98 ? -0.221 -12.390 13.371 1.00 70.31 98 TYR A O 1
ATOM 743 N N . VAL A 1 99 ? 1.053 -14.241 13.520 1.00 69.31 99 VAL A N 1
ATOM 744 C CA . VAL A 1 99 ? 0.340 -15.008 12.495 1.00 69.31 99 VAL A CA 1
ATOM 745 C C . VAL A 1 99 ? -0.733 -15.819 13.193 1.00 69.31 99 VAL A C 1
ATOM 747 O O . VAL A 1 99 ? -0.450 -16.576 14.117 1.00 69.31 99 VAL A O 1
ATOM 750 N N . ASP A 1 100 ? -1.974 -15.638 12.768 1.00 68.31 100 ASP A N 1
ATOM 751 C CA . ASP A 1 100 ? -3.076 -16.422 13.295 1.00 68.31 100 ASP A CA 1
ATOM 752 C C . ASP A 1 100 ? -2.989 -17.862 12.770 1.00 68.31 100 ASP A C 1
ATOM 754 O O . ASP A 1 100 ? -2.943 -18.093 11.559 1.00 68.31 100 ASP A O 1
ATOM 758 N N . ASP A 1 101 ? -2.971 -18.831 13.687 1.00 74.75 101 ASP A N 1
ATOM 759 C CA . ASP A 1 101 ? -2.768 -20.245 13.357 1.00 74.75 101 ASP A CA 1
ATOM 760 C C . ASP A 1 101 ? -3.843 -20.804 12.414 1.00 74.75 101 ASP A C 1
ATOM 762 O O . ASP A 1 101 ? -3.555 -21.710 11.627 1.00 74.75 101 ASP A O 1
ATOM 766 N N . GLN A 1 102 ? -5.070 -20.270 12.455 1.00 74.00 102 GLN A N 1
ATOM 767 C CA . GLN A 1 102 ? -6.171 -20.762 11.625 1.00 74.00 102 GLN A CA 1
ATOM 768 C C . GLN A 1 102 ? -6.114 -20.219 10.204 1.00 74.00 102 GLN A C 1
ATOM 770 O O . GLN A 1 102 ? -6.394 -20.946 9.251 1.00 74.00 102 GLN A O 1
ATOM 775 N N . SER A 1 103 ? -5.778 -18.941 10.056 1.00 73.56 103 SER A N 1
ATOM 776 C CA . SER A 1 103 ? -5.760 -18.281 8.750 1.00 73.56 103 SER A CA 1
ATOM 777 C C . SER A 1 103 ? -4.395 -18.311 8.067 1.00 73.56 103 SER A C 1
ATOM 779 O O . SER A 1 103 ? -4.340 -18.104 6.857 1.00 73.56 103 SER A O 1
ATOM 781 N N . GLN A 1 104 ? -3.309 -18.576 8.804 1.00 73.81 104 GLN A N 1
ATOM 782 C CA . GLN A 1 104 ? -1.925 -18.403 8.340 1.00 73.81 104 GLN A CA 1
ATOM 783 C C . GLN A 1 104 ? -1.657 -16.980 7.817 1.00 73.81 104 GLN A C 1
ATOM 785 O O . GLN A 1 104 ? -0.774 -16.759 6.988 1.00 73.81 104 GLN A O 1
ATOM 790 N N . LEU A 1 105 ? -2.435 -16.003 8.292 1.00 64.75 105 LEU A N 1
ATOM 791 C CA . LEU A 1 105 ? -2.333 -14.601 7.910 1.00 64.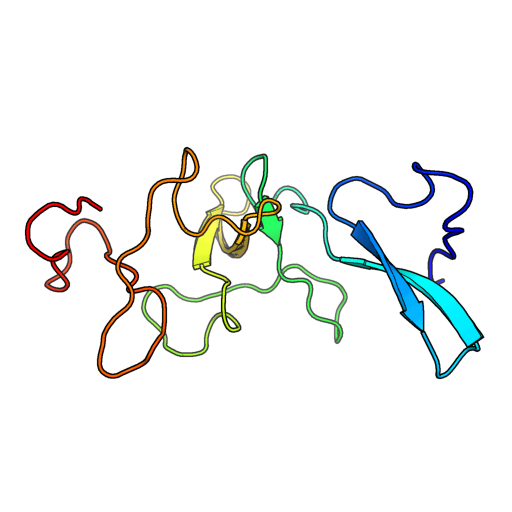75 105 LEU A CA 1
ATOM 792 C C . LEU A 1 105 ? -1.912 -13.743 9.113 1.00 64.75 105 LEU A C 1
ATOM 794 O O . LEU A 1 105 ? -2.219 -14.088 10.259 1.00 64.75 105 LEU A O 1
ATOM 798 N N . PRO A 1 106 ? -1.236 -12.604 8.875 1.00 65.81 106 PRO A N 1
ATOM 799 C CA . PRO A 1 106 ? -0.933 -11.635 9.921 1.00 65.81 106 PRO A CA 1
ATOM 800 C C . PRO A 1 106 ? -2.223 -11.119 10.560 1.00 65.81 106 PRO A C 1
ATOM 802 O O . PRO A 1 106 ? -3.126 -10.642 9.864 1.00 65.81 106 PRO A O 1
ATOM 805 N N . ARG A 1 107 ? -2.313 -11.173 11.888 1.00 70.06 107 ARG A N 1
ATOM 806 C CA . ARG A 1 107 ? -3.470 -10.662 12.619 1.00 70.06 107 ARG A CA 1
ATOM 807 C C . ARG A 1 107 ? -3.321 -9.164 12.848 1.00 70.06 107 ARG A C 1
ATOM 809 O O . ARG A 1 107 ? -2.506 -8.727 13.655 1.00 70.06 107 ARG A O 1
ATOM 816 N N . ALA A 1 108 ? -4.154 -8.377 12.175 1.00 68.25 108 ALA A N 1
ATOM 817 C CA . ALA A 1 108 ? -4.285 -6.958 12.473 1.00 68.25 108 ALA A CA 1
ATOM 818 C C . ALA A 1 108 ? -5.071 -6.778 13.781 1.00 68.25 108 ALA A C 1
ATOM 820 O O . ALA A 1 108 ? -6.169 -7.318 13.931 1.00 68.25 108 ALA A O 1
ATOM 821 N N . CYS A 1 109 ? -4.528 -6.007 14.720 1.00 66.31 109 CYS A N 1
ATOM 822 C CA . CYS A 1 109 ? -5.267 -5.549 15.890 1.00 66.31 109 CYS A CA 1
ATOM 823 C C . CYS A 1 109 ? -5.487 -4.026 15.788 1.00 66.31 109 CYS A C 1
ATOM 825 O O . CYS A 1 109 ? -4.642 -3.297 15.269 1.00 66.31 109 CYS A O 1
ATOM 827 N N . THR A 1 110 ? -6.659 -3.535 16.208 1.00 65.50 110 THR A N 1
ATOM 828 C CA . THR A 1 110 ? -7.036 -2.111 16.110 1.00 65.50 110 THR A CA 1
ATOM 829 C C . THR A 1 110 ? -7.278 -1.525 17.497 1.00 65.50 110 THR A C 1
ATOM 831 O O . THR A 1 110 ? -8.161 -1.996 18.223 1.00 65.50 110 THR A O 1
ATOM 834 N N . MET A 1 111 ? -6.537 -0.463 17.839 1.00 57.12 111 MET A N 1
ATOM 835 C CA . MET A 1 111 ? -6.681 0.270 19.101 1.00 57.12 111 MET A CA 1
ATOM 836 C C . MET A 1 111 ? -8.138 0.695 19.336 1.00 57.12 111 MET A C 1
ATOM 838 O O . MET A 1 111 ? -8.702 1.459 18.555 1.00 57.12 111 MET A O 1
ATOM 842 N N . GLY A 1 112 ? -8.742 0.215 20.428 1.00 58.53 112 GLY A N 1
ATOM 843 C CA . GLY A 1 112 ? -10.101 0.591 20.844 1.00 58.53 112 GLY A CA 1
ATOM 844 C C . GLY A 1 112 ? -11.231 -0.335 20.376 1.00 58.53 112 GLY A C 1
ATOM 845 O O . GLY A 1 112 ? -12.397 -0.004 20.581 1.00 58.53 112 GLY A O 1
ATOM 846 N N . THR A 1 113 ? -10.922 -1.491 19.784 1.00 61.31 113 THR A N 1
ATOM 847 C CA . THR A 1 113 ? -11.918 -2.519 19.418 1.00 61.31 113 THR A CA 1
ATOM 848 C C . THR A 1 113 ? -11.755 -3.799 20.245 1.00 61.31 113 THR A C 1
ATOM 850 O O . THR A 1 113 ? -10.768 -3.978 20.952 1.00 61.31 113 THR A O 1
ATOM 853 N N . PHE A 1 114 ? -12.731 -4.710 20.158 1.00 56.81 114 PHE A N 1
ATOM 854 C CA . PHE A 1 114 ? -12.738 -5.992 20.885 1.00 56.81 114 PHE A CA 1
ATOM 855 C C . PHE A 1 114 ? -11.683 -7.002 20.379 1.00 56.81 114 PHE A C 1
ATOM 857 O O . PHE A 1 114 ? -11.539 -8.083 20.948 1.00 56.81 114 PHE A O 1
ATOM 864 N N . VAL A 1 115 ? -10.951 -6.674 19.306 1.00 62.19 115 VAL A N 1
ATOM 865 C CA . VAL A 1 115 ? -9.856 -7.492 18.771 1.00 62.19 115 VAL A CA 1
ATOM 866 C C . VAL A 1 115 ? -8.576 -7.132 19.521 1.00 62.19 115 VAL A C 1
ATOM 868 O O . VAL A 1 115 ? -7.801 -6.279 19.093 1.00 62.19 115 VAL A O 1
ATOM 871 N N . SER A 1 116 ? -8.367 -7.773 20.669 1.00 63.66 116 SER A N 1
ATOM 872 C CA . SER A 1 116 ? -7.120 -7.657 21.421 1.00 63.66 116 SER A CA 1
ATOM 873 C C . SER A 1 116 ? -6.008 -8.478 20.766 1.00 63.66 116 SER A C 1
ATOM 875 O O . SER A 1 116 ? -6.232 -9.595 20.279 1.00 63.66 116 SER A O 1
ATOM 877 N N . CYS A 1 117 ? -4.794 -7.924 20.760 1.00 65.12 117 CYS A N 1
ATOM 878 C CA . CYS A 1 117 ? -3.612 -8.696 20.405 1.00 65.12 117 CYS A CA 1
ATOM 879 C C . CYS A 1 117 ? -3.380 -9.785 21.490 1.00 65.12 117 CYS A C 1
ATOM 881 O O . CYS A 1 117 ? -3.732 -9.581 22.659 1.00 65.12 117 CYS A O 1
ATOM 883 N N . PRO A 1 118 ? -2.854 -10.965 21.122 1.00 72.75 118 PRO A N 1
ATOM 884 C CA . PRO A 1 118 ? -2.538 -12.037 22.070 1.00 72.75 118 PRO A CA 1
ATOM 885 C C . PRO A 1 118 ? -1.441 -11.629 23.070 1.00 72.75 118 PRO A C 1
ATOM 887 O O . PRO A 1 118 ? -0.787 -10.598 22.911 1.00 72.75 118 PRO A O 1
ATOM 890 N N . GLN A 1 119 ? -1.239 -12.434 24.123 1.00 65.94 119 GLN A N 1
ATOM 891 C CA . GLN A 1 119 ? -0.230 -12.153 25.154 1.00 65.94 119 GLN A CA 1
ATOM 892 C C . GLN A 1 119 ? 1.151 -11.899 24.530 1.00 65.94 119 GLN A C 1
ATOM 894 O O . GLN A 1 119 ? 1.668 -12.74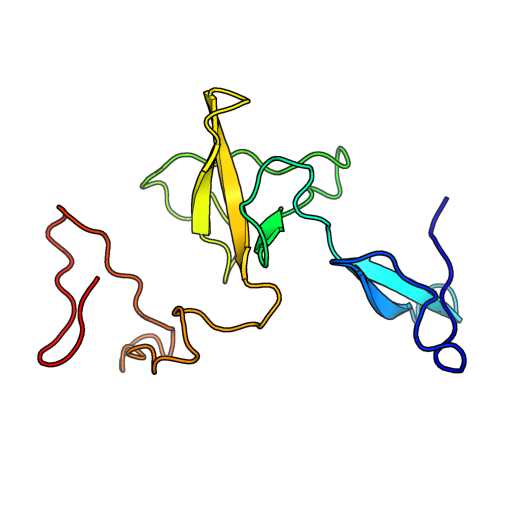4 23.807 1.00 65.94 119 GLN A O 1
ATOM 899 N N . GLY A 1 120 ? 1.739 -10.740 24.840 1.00 68.06 120 GLY A N 1
ATOM 900 C CA . GLY A 1 120 ? 3.056 -10.329 24.343 1.00 68.06 120 GLY A CA 1
ATOM 901 C C . GLY A 1 120 ? 3.033 -9.406 23.122 1.00 68.06 120 GLY A C 1
ATOM 902 O O . GLY A 1 120 ? 4.075 -8.856 22.789 1.00 68.06 120 GLY A O 1
ATOM 903 N N . TYR A 1 121 ? 1.870 -9.177 22.505 1.00 65.25 121 TYR A N 1
ATOM 904 C CA . TYR A 1 121 ? 1.716 -8.270 21.366 1.00 65.25 121 TYR A CA 1
ATOM 905 C C . TYR A 1 121 ? 0.905 -7.031 21.763 1.00 65.25 121 TYR A C 1
ATOM 907 O O . TYR A 1 121 ? -0.042 -7.117 22.548 1.00 65.25 121 TYR A O 1
ATOM 915 N N . SER A 1 122 ? 1.264 -5.874 21.210 1.00 67.19 122 SER A N 1
ATOM 916 C CA . SER A 1 122 ? 0.564 -4.599 21.403 1.00 67.19 122 SER A CA 1
ATOM 917 C C . SER A 1 122 ? 0.158 -3.995 20.062 1.00 67.19 122 SER A C 1
ATOM 919 O O . SER A 1 122 ? 0.916 -4.082 19.099 1.00 67.19 122 SER A O 1
ATOM 921 N N . CYS A 1 123 ? -1.036 -3.399 20.033 1.00 62.97 123 CYS A N 1
ATOM 922 C CA . CYS A 1 123 ? -1.548 -2.602 18.918 1.00 62.97 123 CYS A CA 1
ATOM 923 C C . CYS A 1 123 ? -0.768 -1.298 18.749 1.00 62.97 123 CYS A C 1
ATOM 925 O O . CYS A 1 123 ? -0.436 -0.689 19.793 1.00 62.97 123 CYS A O 1
#

Organism: Teladorsagia circumcincta (NCBI:txid45464)